Protein AF-A0A5B7JQG4-F1 (afdb_monomer)

pLDDT: mean 91.72, std 13.92, range [31.67, 98.44]

Foldseek 3Di:
DPCPQLADQLEDDPPVDCNGPPWDAPVVLVVQLVVLCVCCVVDVCSNVVSVVRVVSNVVSQVVVCVVPVDGDRID

Sequence (75 aa):
MHYSSSGMPTSLEDSGQQWDFPNAWAPLQHLAIMGLYEARNIHHAAEELSFELAKKWIRTNWKGYQELEAMFEKV

Organism: Portunus trituberculatus (NCBI:txid210409)

InterPro domains:
  IPR001661 Glycoside hydrolase, family 37 [PF01204] (5-74)
  IPR001661 Glycoside hydrolase, family 37 [PTHR23403] (5-74)
  IPR008928 Six-hairpin glycosidase superfamily [SSF48208] (6-74)
  IPR012341 Six-hairpin glycosidase-like superfamily [G3DSA:1.50.10.10] (2-75)
  IPR018232 Glycoside hydrolase, family 37, conserved site [PS00928] (18-27)

Structure (mmCIF, N/CA/C/O ba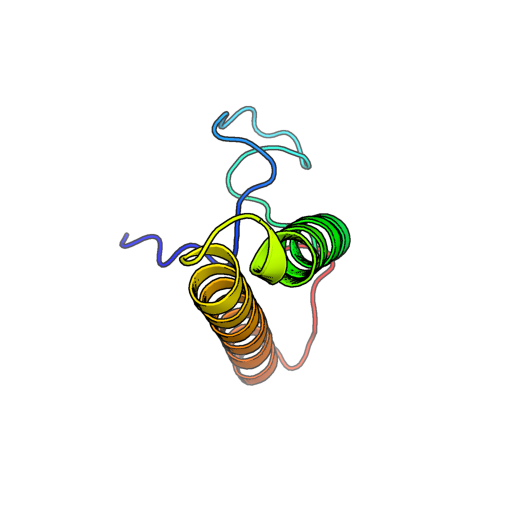ckbone):
data_AF-A0A5B7JQG4-F1
#
_entry.id   AF-A0A5B7JQG4-F1
#
loop_
_atom_site.group_PDB
_atom_site.id
_atom_site.type_symbol
_atom_site.label_atom_id
_atom_site.label_alt_id
_atom_site.label_comp_id
_atom_site.label_asym_id
_atom_site.label_entity_id
_atom_site.label_seq_id
_atom_site.pdbx_PDB_ins_code
_atom_site.Cartn_x
_atom_site.Cartn_y
_atom_site.Cartn_z
_atom_site.occupancy
_atom_site.B_iso_or_equiv
_atom_site.auth_seq_id
_atom_site.auth_comp_id
_atom_site.auth_asym_id
_atom_site.auth_atom_id
_atom_site.pdbx_PDB_model_num
ATOM 1 N N . MET A 1 1 ? 7.701 0.870 19.014 1.00 34.50 1 MET A N 1
ATOM 2 C CA . MET A 1 1 ? 6.691 0.335 18.077 1.00 34.50 1 MET A CA 1
ATOM 3 C C . MET A 1 1 ? 7.340 0.244 16.709 1.00 34.50 1 MET A C 1
ATOM 5 O O . MET A 1 1 ? 7.632 1.271 16.114 1.00 34.50 1 MET A O 1
ATOM 9 N N . HIS A 1 2 ? 7.689 -0.963 16.267 1.00 31.67 2 HIS A N 1
ATOM 10 C CA . HIS A 1 2 ? 8.210 -1.168 14.918 1.00 31.67 2 HIS A CA 1
ATOM 11 C C . HIS A 1 2 ? 7.034 -1.110 13.945 1.00 31.67 2 HIS A C 1
ATOM 13 O O . HIS A 1 2 ? 6.259 -2.060 13.860 1.00 31.67 2 HIS A O 1
ATOM 19 N N . TYR A 1 3 ? 6.888 0.014 13.243 1.00 42.59 3 TYR A N 1
ATOM 20 C CA . TYR A 1 3 ? 5.977 0.139 12.112 1.00 42.59 3 TYR A CA 1
ATOM 21 C C . TYR A 1 3 ? 6.495 -0.747 10.976 1.00 42.59 3 TYR A C 1
ATOM 23 O O . TYR A 1 3 ? 7.228 -0.313 10.092 1.00 42.59 3 TYR A O 1
ATOM 31 N N . SER A 1 4 ? 6.136 -2.027 11.015 1.00 44.97 4 SER A N 1
ATOM 32 C CA . SER A 1 4 ? 6.056 -2.835 9.805 1.00 44.97 4 SER A CA 1
ATOM 33 C C . SER A 1 4 ? 4.968 -2.189 8.951 1.00 44.97 4 SER A C 1
ATOM 35 O O . SER A 1 4 ? 3.796 -2.493 9.142 1.00 44.97 4 SER A O 1
ATOM 37 N N . SER A 1 5 ? 5.335 -1.230 8.097 1.00 58.38 5 SER A N 1
ATOM 38 C CA . SER A 1 5 ? 4.380 -0.460 7.298 1.00 58.38 5 SER A CA 1
ATOM 39 C C . SER A 1 5 ? 3.435 -1.398 6.545 1.00 58.38 5 SER A C 1
ATOM 41 O O . SER A 1 5 ? 3.885 -2.241 5.775 1.00 58.38 5 SER A O 1
ATOM 43 N N . SER A 1 6 ? 2.134 -1.270 6.799 1.00 72.19 6 SER A N 1
ATOM 44 C CA . SER A 1 6 ? 1.049 -2.108 6.269 1.00 72.19 6 SER A CA 1
ATOM 45 C C . SER A 1 6 ? 0.911 -2.078 4.738 1.00 72.19 6 SER A C 1
ATOM 47 O O . SER A 1 6 ? 0.276 -2.941 4.138 1.00 72.19 6 SER A O 1
ATOM 49 N N . GLY A 1 7 ? 1.564 -1.118 4.091 1.00 83.75 7 GLY A N 1
ATOM 50 C CA . GLY A 1 7 ? 1.591 -0.865 2.656 1.00 83.75 7 GLY A CA 1
ATOM 51 C C . GLY A 1 7 ? 2.395 0.409 2.406 1.00 83.75 7 GLY A C 1
ATOM 52 O O . GLY A 1 7 ? 3.149 0.849 3.280 1.00 83.75 7 GLY A O 1
ATOM 53 N N . MET A 1 8 ? 2.238 1.011 1.231 1.00 93.56 8 MET A N 1
ATOM 54 C CA . MET A 1 8 ? 2.698 2.382 1.000 1.00 93.56 8 MET A CA 1
ATOM 55 C C . MET A 1 8 ? 1.678 3.359 1.595 1.00 93.56 8 MET A C 1
ATOM 57 O O . MET A 1 8 ? 0.514 3.297 1.194 1.00 93.56 8 MET A O 1
ATOM 61 N N . PRO A 1 9 ? 2.064 4.238 2.534 1.00 94.12 9 PRO A N 1
ATOM 62 C CA . PRO A 1 9 ? 1.143 5.241 3.040 1.00 94.12 9 PRO A CA 1
ATOM 63 C C . PRO A 1 9 ? 0.764 6.205 1.914 1.00 94.12 9 PRO A C 1
ATOM 65 O O . PRO A 1 9 ? 1.498 6.368 0.937 1.00 94.12 9 PRO A O 1
ATOM 68 N N . THR A 1 10 ? -0.390 6.844 2.056 1.00 95.06 10 THR A N 1
ATOM 69 C CA . THR A 1 10 ? -0.884 7.814 1.067 1.00 95.06 10 THR A CA 1
ATOM 70 C C . THR A 1 10 ? 0.076 8.988 0.882 1.00 95.06 10 THR A C 1
ATOM 72 O O . THR A 1 10 ? 0.263 9.472 -0.232 1.00 95.06 10 THR A O 1
ATOM 75 N N . SER A 1 11 ? 0.708 9.411 1.975 1.00 95.38 11 SER A N 1
ATOM 76 C CA . SER A 1 11 ? 1.723 10.454 2.011 1.00 95.38 11 SER A CA 1
ATOM 77 C C . SER A 1 11 ? 2.737 10.166 3.129 1.00 95.38 11 SER A C 1
ATOM 79 O O . SER A 1 11 ? 2.647 9.152 3.825 1.00 95.38 11 SER A O 1
ATOM 81 N N . LEU A 1 12 ? 3.711 11.063 3.297 1.00 94.94 12 LEU A N 1
ATOM 82 C CA . LEU A 1 12 ? 4.6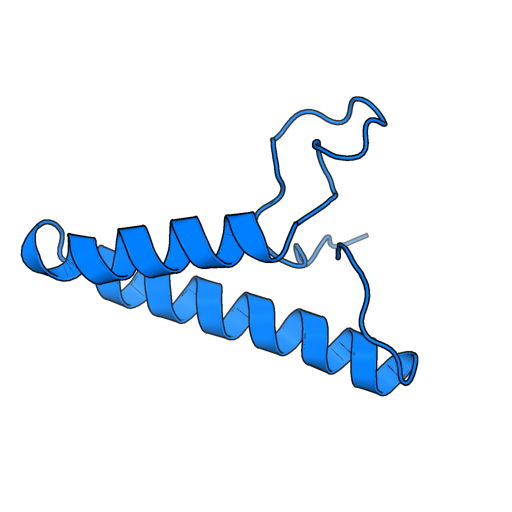48 11.053 4.425 1.00 94.94 12 LEU A CA 1
ATOM 83 C C . LEU A 1 12 ? 4.246 12.024 5.549 1.00 94.94 12 LEU A C 1
ATOM 85 O O . LEU A 1 12 ? 4.948 12.096 6.553 1.00 94.94 12 LEU A O 1
ATOM 89 N N . GLU A 1 13 ? 3.160 12.776 5.369 1.00 96.69 13 GLU A N 1
ATOM 90 C CA . GLU A 1 13 ? 2.672 13.758 6.337 1.00 96.69 13 GLU A CA 1
ATOM 91 C C . GLU A 1 13 ? 1.765 13.066 7.359 1.00 96.69 13 GLU A C 1
ATOM 93 O O . GLU A 1 13 ? 0.899 12.291 6.969 1.00 96.69 13 GLU A O 1
ATOM 98 N N . ASP A 1 14 ? 1.932 13.351 8.651 1.00 95.25 14 ASP A N 1
ATOM 99 C CA . ASP A 1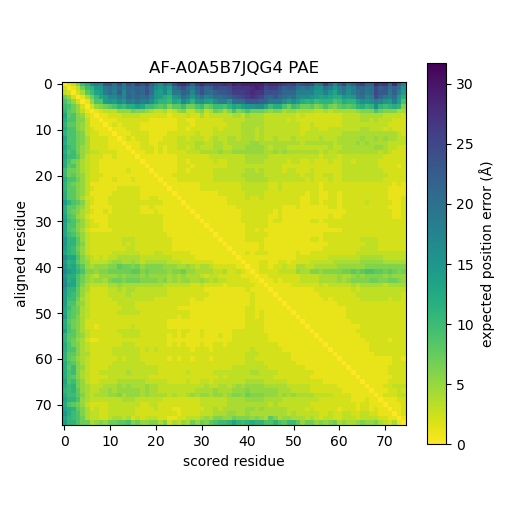 14 ? 1.053 12.865 9.726 1.00 95.25 14 ASP A CA 1
ATOM 100 C C . ASP A 1 14 ? 0.099 13.989 10.156 1.00 95.25 14 ASP A C 1
ATOM 102 O O . ASP A 1 14 ? 0.234 14.609 11.212 1.00 95.25 14 ASP A O 1
ATOM 106 N N . SER A 1 15 ? -0.839 14.315 9.268 1.00 96.31 15 SER A N 1
ATOM 107 C CA . SER A 1 15 ? -1.764 15.444 9.439 1.00 96.31 15 SER A CA 1
ATOM 108 C C . SER A 1 15 ? -3.000 15.109 10.287 1.00 96.31 15 SER A C 1
ATOM 110 O O . SER A 1 15 ? -3.805 15.992 10.598 1.00 96.31 15 SER A O 1
ATOM 112 N N . GLY A 1 16 ? -3.214 13.826 10.599 1.00 94.94 16 GLY A N 1
ATOM 113 C CA . GLY A 1 16 ? -4.465 13.297 11.151 1.00 94.94 16 GLY A CA 1
ATOM 114 C C . GLY A 1 16 ? -5.612 13.156 10.136 1.00 94.94 16 GLY A C 1
ATOM 115 O O . GLY A 1 16 ? -6.701 12.713 10.508 1.00 94.94 16 GLY A O 1
ATOM 116 N N . GLN A 1 17 ? -5.405 13.509 8.862 1.00 96.31 17 GLN A N 1
ATOM 117 C CA . GLN A 1 17 ? -6.382 13.276 7.794 1.00 96.31 17 GLN A CA 1
ATOM 118 C C . GLN A 1 17 ? -6.345 11.822 7.301 1.00 96.31 17 GLN A C 1
ATOM 120 O O . GLN A 1 17 ? -5.360 11.102 7.437 1.00 96.31 17 GLN A O 1
ATOM 125 N N . GLN A 1 18 ? -7.438 11.366 6.683 1.00 95.75 18 GLN A N 1
ATOM 126 C CA . GLN A 1 18 ? -7.542 9.968 6.239 1.00 95.75 18 GLN A CA 1
ATOM 127 C C . GLN A 1 18 ? -6.629 9.613 5.050 1.00 95.75 18 GLN A C 1
ATOM 129 O O . GLN A 1 18 ? -6.329 8.439 4.840 1.00 95.75 18 GLN A O 1
ATOM 134 N N . TRP A 1 19 ? -6.211 10.612 4.272 1.00 96.25 19 TRP A N 1
ATOM 135 C CA . TRP A 1 19 ? -5.387 10.473 3.063 1.00 96.25 19 TRP A CA 1
ATOM 136 C C . TRP A 1 19 ? -3.926 10.859 3.316 1.00 96.25 19 TRP A C 1
ATOM 138 O O . TRP A 1 19 ? -3.259 11.403 2.448 1.00 96.25 19 TRP A O 1
ATOM 148 N N . ASP A 1 20 ? -3.434 10.571 4.513 1.00 95.31 20 ASP A N 1
ATOM 149 C CA . ASP A 1 20 ? -2.08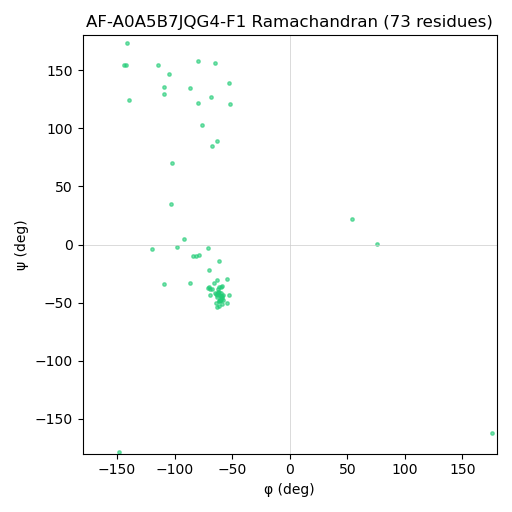4 10.891 4.961 1.00 95.31 20 ASP A CA 1
ATOM 150 C C . ASP A 1 20 ? -1.535 9.730 5.807 1.00 95.31 20 ASP A C 1
ATOM 152 O O . ASP A 1 20 ? -2.245 8.745 6.064 1.00 95.31 20 ASP A O 1
ATOM 156 N N . PHE A 1 21 ? -0.261 9.792 6.197 1.00 94.62 21 PHE A N 1
ATOM 157 C CA . PHE A 1 21 ? 0.344 8.791 7.076 1.00 94.62 21 PHE A CA 1
ATOM 158 C C . PHE A 1 21 ? -0.506 8.619 8.356 1.00 94.62 21 PHE A C 1
ATOM 160 O O . PHE A 1 21 ? -1.000 9.608 8.893 1.00 94.62 21 PHE A O 1
ATOM 167 N N . PRO A 1 22 ? -0.710 7.384 8.858 1.00 93.25 22 PRO A N 1
ATOM 168 C CA . PRO A 1 22 ? -0.154 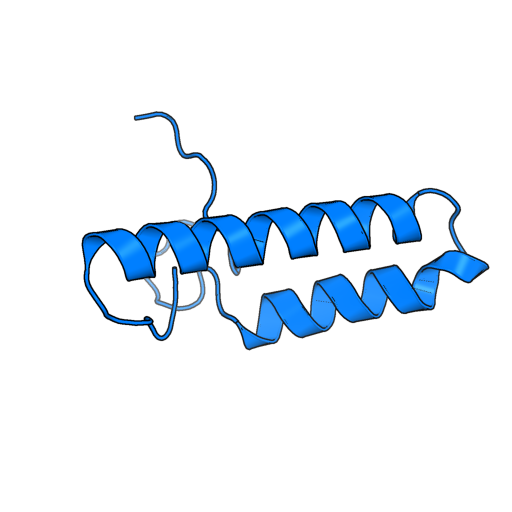6.113 8.383 1.00 93.25 22 PRO A CA 1
ATOM 169 C C . PRO A 1 22 ? -1.030 5.365 7.364 1.00 93.25 22 PRO A C 1
ATOM 171 O O . PRO A 1 22 ? -0.681 4.248 6.989 1.00 93.25 22 PRO A O 1
ATOM 174 N N . ASN A 1 23 ? -2.152 5.939 6.920 1.00 94.50 23 ASN A N 1
ATOM 175 C CA . ASN A 1 23 ? -3.174 5.207 6.172 1.00 94.50 23 ASN A CA 1
ATOM 176 C C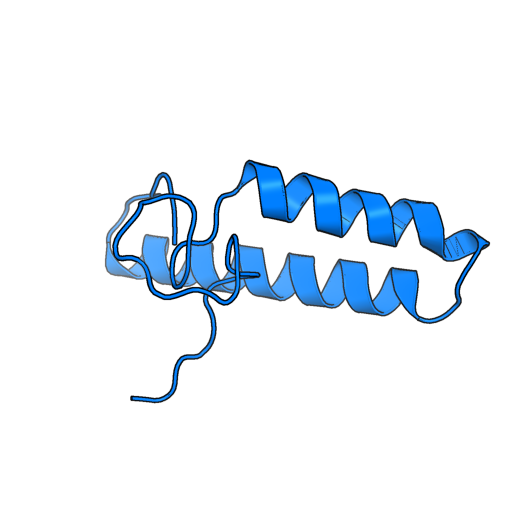 . ASN A 1 23 ? -2.693 4.791 4.774 1.00 94.50 23 ASN A C 1
ATOM 178 O O . ASN A 1 23 ? -2.307 5.634 3.950 1.00 94.50 23 ASN A O 1
ATOM 182 N N . ALA A 1 24 ? -2.810 3.496 4.472 1.00 95.12 24 ALA A N 1
ATOM 183 C CA . ALA A 1 24 ? -2.620 2.935 3.142 1.00 95.12 24 ALA A CA 1
ATOM 184 C C . ALA A 1 24 ? -3.958 2.477 2.540 1.00 95.12 24 ALA A C 1
ATOM 186 O O . ALA A 1 24 ? -4.714 1.717 3.145 1.00 95.12 24 ALA A O 1
ATOM 187 N N . TRP A 1 25 ? -4.229 2.909 1.307 1.00 96.38 25 TRP A N 1
ATOM 188 C CA . TRP A 1 25 ? -5.490 2.639 0.612 1.00 96.38 25 TRP A CA 1
ATOM 189 C C . TRP A 1 25 ? -5.313 1.648 -0.535 1.00 96.38 25 TRP A C 1
ATOM 191 O O . TRP A 1 25 ? -4.407 1.803 -1.361 1.00 96.38 25 TRP A O 1
ATOM 201 N N . ALA A 1 26 ? -6.224 0.674 -0.636 1.00 96.44 26 ALA A N 1
ATOM 202 C CA . ALA A 1 26 ? -6.171 -0.380 -1.653 1.00 96.44 26 ALA A CA 1
ATOM 203 C C . ALA A 1 26 ? -6.047 0.145 -3.102 1.00 96.44 26 ALA A C 1
ATOM 205 O O . ALA A 1 26 ? -5.201 -0.376 -3.836 1.00 96.44 26 ALA A O 1
ATOM 206 N N . PRO A 1 27 ? -6.790 1.192 -3.530 1.00 97.81 27 PRO A N 1
ATOM 207 C CA . PRO A 1 27 ? -6.655 1.729 -4.885 1.00 97.81 27 PRO A CA 1
ATOM 208 C C . PRO A 1 27 ? -5.259 2.292 -5.178 1.00 97.81 27 PRO A C 1
ATOM 210 O O . PRO A 1 27 ? -4.732 2.084 -6.270 1.00 97.81 27 PRO A O 1
ATOM 213 N N . LEU A 1 28 ? -4.627 2.957 -4.203 1.00 97.56 28 LEU A N 1
ATOM 214 C CA . LEU A 1 28 ? -3.289 3.532 -4.375 1.00 97.56 28 LEU A CA 1
ATOM 215 C C . LEU A 1 28 ? -2.212 2.450 -4.451 1.00 97.56 28 LEU A C 1
ATOM 217 O O . LEU A 1 28 ? -1.298 2.559 -5.268 1.00 97.56 28 LEU A O 1
ATOM 221 N N . GLN A 1 29 ? -2.350 1.373 -3.666 1.00 97.44 29 GLN A N 1
ATOM 222 C CA . GLN A 1 29 ? -1.456 0.219 -3.790 1.00 97.44 29 GLN A CA 1
ATOM 223 C C . GLN A 1 29 ? -1.555 -0.391 -5.186 1.00 97.44 29 GLN A C 1
ATOM 225 O O . GLN A 1 29 ? -0.533 -0.615 -5.825 1.00 97.44 29 GLN A O 1
ATOM 230 N N . HIS A 1 30 ? -2.779 -0.622 -5.672 1.00 97.75 30 HIS A N 1
ATOM 231 C CA . HIS A 1 30 ? -3.006 -1.201 -6.993 1.00 97.75 30 HIS A CA 1
ATOM 232 C C . HIS A 1 30 ? -2.375 -0.347 -8.098 1.00 97.75 30 HIS A C 1
ATOM 234 O O . HIS A 1 30 ? -1.610 -0.870 -8.904 1.00 97.75 30 HIS A O 1
ATOM 240 N N . LEU A 1 31 ? -2.655 0.961 -8.116 1.00 98.38 31 LEU A N 1
ATOM 241 C CA . LEU A 1 31 ? -2.123 1.875 -9.130 1.00 98.38 31 LEU A CA 1
ATOM 242 C C . LEU A 1 31 ? -0.591 1.885 -9.148 1.00 98.38 31 LEU A C 1
ATOM 244 O O . LEU A 1 31 ? 0.008 1.778 -10.215 1.00 98.38 31 LEU A O 1
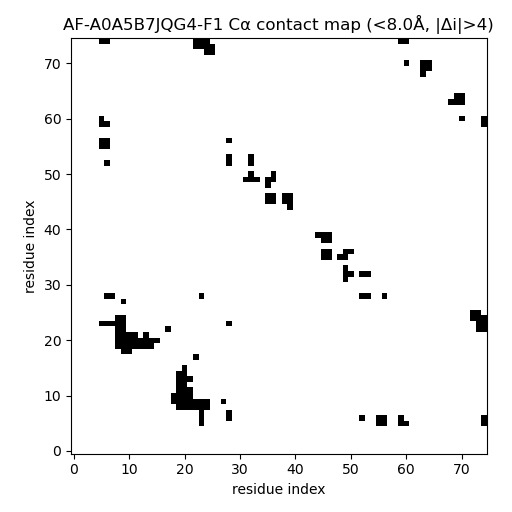ATOM 248 N N . ALA A 1 32 ? 0.047 1.968 -7.980 1.00 97.56 32 ALA A N 1
ATOM 249 C CA . ALA A 1 32 ? 1.501 1.999 -7.888 1.00 97.56 32 ALA A CA 1
ATOM 250 C C . ALA A 1 32 ? 2.148 0.653 -8.265 1.00 97.56 32 ALA A C 1
ATOM 252 O O . ALA A 1 32 ? 3.117 0.633 -9.023 1.00 97.56 32 ALA A O 1
ATOM 253 N N . ILE A 1 33 ? 1.595 -0.472 -7.794 1.00 98.31 33 ILE A N 1
ATOM 254 C CA . ILE A 1 33 ? 2.081 -1.821 -8.129 1.00 98.31 33 ILE A CA 1
ATOM 255 C C . ILE A 1 33 ? 1.971 -2.067 -9.635 1.00 98.31 33 ILE A C 1
ATOM 257 O O . ILE A 1 33 ? 2.947 -2.484 -10.257 1.00 98.31 33 ILE A O 1
ATOM 261 N N . MET A 1 34 ? 0.813 -1.780 -10.233 1.00 98.44 34 MET A N 1
ATOM 262 C CA . MET A 1 34 ? 0.607 -1.985 -11.666 1.00 98.44 34 MET A CA 1
ATOM 263 C C . MET A 1 34 ? 1.449 -1.025 -12.504 1.00 98.44 34 MET A C 1
ATOM 265 O O . MET A 1 34 ? 2.024 -1.445 -13.502 1.00 98.44 34 MET A O 1
ATOM 269 N N . GLY A 1 35 ? 1.601 0.234 -12.083 1.00 98.12 35 GLY A N 1
ATOM 270 C CA . GLY A 1 35 ? 2.483 1.187 -12.757 1.00 98.12 35 GLY A CA 1
ATOM 271 C C . GLY A 1 35 ? 3.939 0.711 -12.798 1.00 98.12 35 GLY A C 1
ATOM 272 O O . GLY A 1 35 ? 4.577 0.763 -13.849 1.00 98.12 35 GLY A O 1
ATOM 273 N N . LEU A 1 36 ? 4.450 0.182 -11.682 1.00 98.31 36 LEU A N 1
ATOM 274 C CA . LEU A 1 36 ? 5.784 -0.424 -11.623 1.00 98.31 36 LEU A CA 1
ATOM 275 C C . LEU A 1 36 ? 5.884 -1.680 -12.490 1.00 98.31 36 LEU A C 1
ATOM 277 O O . LEU A 1 36 ? 6.865 -1.850 -13.213 1.00 98.31 36 LEU A O 1
ATOM 281 N N . TYR A 1 37 ? 4.859 -2.531 -12.467 1.00 98.38 37 TYR A N 1
ATOM 282 C CA . TYR A 1 37 ? 4.823 -3.717 -13.311 1.00 98.38 37 TYR A CA 1
ATOM 283 C C . TYR A 1 37 ? 4.870 -3.353 -14.801 1.00 98.38 37 TYR A C 1
ATOM 285 O O . TYR A 1 37 ? 5.640 -3.947 -15.551 1.00 98.38 37 TYR A O 1
ATOM 293 N N . GLU A 1 38 ? 4.122 -2.346 -15.255 1.00 98.12 38 GLU A N 1
ATOM 294 C CA . GLU A 1 38 ? 4.193 -1.882 -16.648 1.00 98.12 38 GLU A CA 1
ATOM 295 C C . GLU A 1 38 ? 5.550 -1.253 -16.992 1.00 98.12 38 GLU A C 1
ATOM 297 O O . GLU A 1 38 ? 6.075 -1.448 -18.091 1.00 98.12 38 GLU A O 1
ATOM 302 N N . ALA A 1 39 ? 6.188 -0.585 -16.028 1.00 97.94 39 ALA A N 1
ATOM 303 C CA . ALA A 1 39 ? 7.522 -0.016 -16.185 1.00 97.94 39 ALA A CA 1
ATOM 304 C C . ALA A 1 39 ? 8.658 -1.060 -16.242 1.00 97.94 39 ALA A C 1
ATOM 306 O O . ALA A 1 39 ? 9.803 -0.675 -16.493 1.00 97.94 39 ALA A O 1
ATOM 307 N N . ARG A 1 40 ? 8.385 -2.367 -16.081 1.00 97.81 40 ARG A N 1
ATOM 308 C CA . ARG A 1 40 ? 9.402 -3.442 -16.152 1.00 97.81 40 ARG A CA 1
ATOM 309 C C . ARG A 1 40 ? 10.224 -3.447 -17.441 1.00 97.81 40 ARG A C 1
ATOM 311 O O . ARG A 1 40 ? 11.391 -3.815 -17.426 1.00 97.81 40 ARG A O 1
ATOM 318 N N . ASN A 1 41 ? 9.635 -2.987 -18.547 1.00 96.00 41 ASN A N 1
ATOM 319 C CA . ASN A 1 41 ? 10.320 -2.892 -19.841 1.00 96.00 41 ASN A CA 1
ATOM 320 C C . ASN A 1 41 ? 11.197 -1.631 -19.975 1.00 96.00 41 ASN A C 1
ATOM 322 O O . ASN A 1 41 ? 11.940 -1.503 -20.943 1.00 96.00 41 ASN A O 1
ATOM 326 N N . ILE A 1 42 ? 11.087 -0.689 -19.034 1.00 96.81 42 ILE A N 1
ATOM 327 C CA . ILE A 1 42 ? 11.783 0.606 -19.032 1.00 96.81 42 ILE A CA 1
ATOM 328 C C . ILE A 1 42 ? 12.870 0.630 -17.946 1.00 96.81 42 ILE A C 1
ATOM 330 O O . ILE A 1 42 ? 13.924 1.232 -18.144 1.00 96.81 42 ILE A O 1
ATOM 334 N N . HIS A 1 43 ? 12.646 -0.037 -16.808 1.00 97.12 43 HIS A N 1
ATOM 335 C CA . HIS A 1 43 ? 13.583 -0.070 -15.688 1.00 97.12 43 HIS A CA 1
ATOM 336 C C . HIS A 1 43 ? 13.677 -1.467 -15.057 1.00 97.12 43 HIS A C 1
ATOM 338 O O . HIS A 1 43 ? 12.686 -2.014 -14.578 1.00 97.12 43 HIS A O 1
ATOM 344 N N . HIS A 1 44 ? 14.894 -2.012 -14.979 1.00 95.00 44 HIS A N 1
ATOM 345 C CA . HIS A 1 44 ? 15.164 -3.390 -14.539 1.00 95.00 44 HIS A CA 1
ATOM 346 C C . HIS A 1 44 ? 14.665 -3.710 -13.118 1.00 95.00 44 HIS A C 1
ATOM 348 O O . HIS A 1 44 ? 14.183 -4.808 -12.873 1.00 95.00 44 HIS A O 1
ATOM 354 N N . ALA A 1 45 ? 14.729 -2.751 -12.190 1.00 97.38 45 ALA A N 1
ATOM 355 C CA . ALA A 1 45 ? 14.261 -2.957 -10.814 1.00 97.38 45 ALA A CA 1
ATOM 356 C C . ALA A 1 45 ? 12.729 -2.860 -10.642 1.00 97.38 45 ALA A C 1
ATOM 358 O O . ALA A 1 45 ? 12.214 -3.130 -9.559 1.00 97.38 45 ALA A O 1
ATOM 359 N N . ALA A 1 46 ? 11.987 -2.425 -11.670 1.00 98.00 46 ALA A N 1
ATOM 360 C CA . ALA A 1 46 ? 10.564 -2.123 -11.518 1.00 98.00 46 ALA A CA 1
ATOM 361 C C . ALA A 1 46 ? 9.717 -3.389 -11.317 1.00 98.00 46 ALA A C 1
ATOM 363 O O . ALA A 1 46 ? 8.790 -3.384 -10.507 1.00 98.00 46 ALA A O 1
ATOM 364 N N . GLU A 1 47 ? 10.073 -4.489 -11.989 1.00 97.88 47 GLU A N 1
ATOM 365 C CA . GLU A 1 47 ? 9.389 -5.769 -11.806 1.00 97.88 47 GLU A CA 1
ATOM 366 C C . GLU A 1 47 ? 9.557 -6.284 -10.376 1.00 97.88 47 GLU A C 1
ATOM 368 O O . GLU A 1 47 ? 8.561 -6.511 -9.688 1.00 97.88 47 GLU A O 1
ATOM 373 N N . GLU A 1 48 ? 10.797 -6.394 -9.896 1.00 98.06 48 GLU A N 1
ATOM 374 C CA . GLU A 1 48 ? 11.093 -6.861 -8.540 1.00 98.06 48 GLU A CA 1
ATOM 375 C C . GLU A 1 48 ? 10.343 -6.032 -7.491 1.00 98.06 48 GLU A C 1
ATOM 377 O O . GLU A 1 48 ? 9.601 -6.594 -6.679 1.00 98.06 48 GLU A O 1
ATOM 382 N N . LEU A 1 49 ? 10.430 -4.700 -7.579 1.00 97.62 49 LEU A N 1
ATOM 383 C CA . LEU A 1 49 ? 9.748 -3.801 -6.653 1.00 97.62 49 LEU A CA 1
ATOM 384 C C . LEU A 1 49 ? 8.220 -3.964 -6.699 1.00 97.62 49 LEU A C 1
ATOM 386 O O . LEU A 1 49 ? 7.575 -3.983 -5.649 1.00 97.62 49 LEU A O 1
ATOM 390 N N . SER A 1 50 ? 7.626 -4.130 -7.888 1.00 98.19 50 SER A N 1
ATOM 391 C CA . SER A 1 50 ? 6.179 -4.358 -8.021 1.00 98.19 50 SER A CA 1
ATOM 392 C C . SER A 1 50 ? 5.731 -5.621 -7.273 1.00 98.19 50 SER A C 1
ATOM 394 O O . SER A 1 50 ? 4.763 -5.587 -6.506 1.00 98.19 50 SER A O 1
ATOM 396 N N . PHE A 1 51 ? 6.481 -6.719 -7.409 1.00 98.06 51 PHE A N 1
ATOM 397 C CA . PHE A 1 51 ? 6.189 -7.978 -6.729 1.00 98.06 51 PHE A CA 1
ATOM 398 C C . PHE A 1 51 ? 6.420 -7.882 -5.223 1.00 98.06 51 PHE A C 1
ATOM 400 O O . PHE A 1 51 ? 5.658 -8.463 -4.446 1.00 98.06 51 PHE A O 1
ATOM 407 N N . GLU A 1 52 ? 7.459 -7.179 -4.774 1.00 97.25 52 GLU A N 1
ATOM 408 C CA . GLU A 1 52 ? 7.697 -6.947 -3.349 1.00 97.25 52 GLU A CA 1
ATOM 409 C C . GLU A 1 52 ? 6.548 -6.189 -2.687 1.00 97.25 52 GLU A C 1
ATOM 411 O O . GLU A 1 52 ? 6.033 -6.639 -1.657 1.00 97.25 52 GLU A O 1
ATOM 416 N N . LEU A 1 53 ? 6.090 -5.103 -3.308 1.00 96.88 53 LEU A N 1
ATOM 417 C CA . LEU A 1 53 ? 4.965 -4.310 -2.818 1.00 96.88 53 LEU A CA 1
ATOM 418 C C . LEU A 1 53 ? 3.661 -5.118 -2.809 1.00 96.88 53 LEU A C 1
ATOM 420 O O . LEU A 1 53 ? 2.943 -5.101 -1.808 1.00 96.88 53 LEU A O 1
ATOM 424 N N . ALA A 1 54 ? 3.393 -5.904 -3.857 1.00 97.62 54 ALA A N 1
ATOM 425 C CA . ALA A 1 54 ? 2.226 -6.785 -3.918 1.00 97.62 54 ALA A CA 1
ATOM 426 C C . ALA A 1 54 ? 2.237 -7.849 -2.809 1.00 97.62 54 ALA A C 1
ATOM 428 O O . ALA A 1 54 ? 1.252 -8.004 -2.080 1.00 97.62 54 ALA A O 1
ATOM 429 N N . LYS A 1 55 ? 3.367 -8.549 -2.626 1.00 97.00 55 LYS A N 1
ATOM 430 C CA . LYS A 1 55 ? 3.538 -9.546 -1.552 1.00 97.00 55 LYS A CA 1
ATOM 431 C C . LYS A 1 55 ? 3.312 -8.917 -0.183 1.00 97.00 55 LYS A C 1
ATOM 433 O O 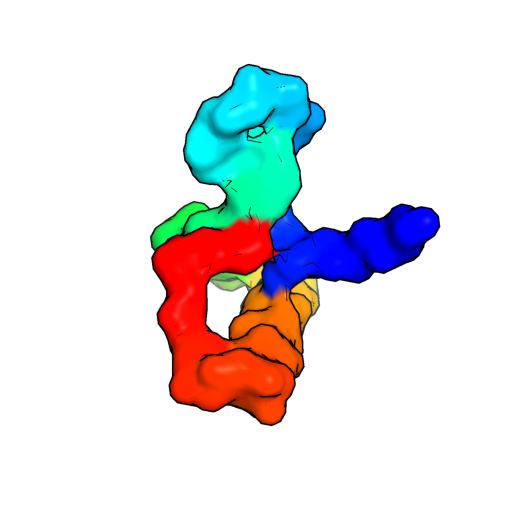. LYS A 1 55 ? 2.669 -9.526 0.672 1.00 97.00 55 LYS A O 1
ATOM 438 N N . LYS A 1 56 ? 3.858 -7.721 0.035 1.00 95.00 56 LYS A N 1
ATOM 439 C CA . LYS A 1 56 ? 3.728 -6.997 1.296 1.00 95.00 56 LYS A CA 1
ATOM 440 C C . LYS A 1 56 ? 2.271 -6.631 1.575 1.00 95.00 56 LYS A C 1
ATOM 442 O O . LYS A 1 56 ? 1.770 -6.991 2.634 1.00 95.00 56 LYS A O 1
ATOM 447 N N . TRP A 1 57 ? 1.575 -6.026 0.611 1.00 96.06 57 TRP A N 1
ATOM 448 C CA . TRP A 1 57 ? 0.167 -5.643 0.751 1.00 96.06 57 TRP A CA 1
ATOM 449 C C . TRP A 1 57 ? -0.744 -6.831 1.081 1.00 96.06 57 TRP A C 1
ATOM 451 O O . TRP A 1 57 ? -1.534 -6.767 2.026 1.00 96.06 57 TRP A O 1
ATOM 461 N N . ILE A 1 58 ? -0.601 -7.940 0.346 1.00 96.00 58 ILE A N 1
ATOM 462 C CA . ILE A 1 58 ? -1.405 -9.152 0.564 1.00 96.00 58 ILE A CA 1
ATOM 463 C C . ILE A 1 58 ? -1.141 -9.734 1.953 1.00 96.00 58 ILE A C 1
ATOM 465 O O . ILE A 1 58 ? -2.088 -10.067 2.658 1.00 96.00 58 ILE A O 1
ATOM 469 N N . ARG A 1 59 ? 0.127 -9.831 2.376 1.00 95.38 59 ARG A N 1
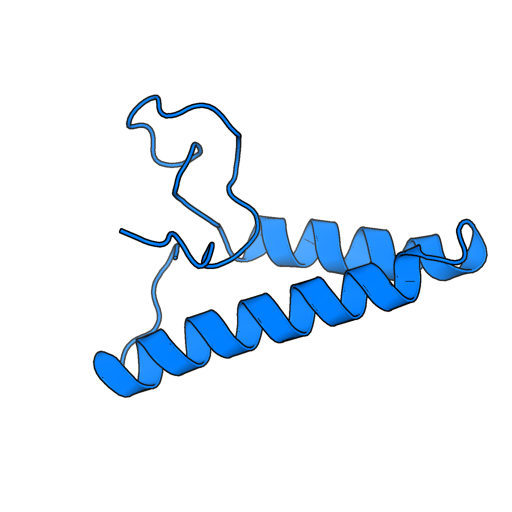ATOM 470 C CA . ARG A 1 59 ? 0.485 -10.371 3.698 1.00 95.38 59 ARG A CA 1
ATOM 471 C C . ARG A 1 59 ? -0.074 -9.532 4.840 1.00 95.38 59 ARG A C 1
ATOM 473 O O . ARG A 1 59 ? -0.552 -10.108 5.811 1.00 95.38 59 ARG A O 1
ATOM 480 N N . THR A 1 60 ? -0.035 -8.206 4.725 1.00 93.31 60 THR A N 1
ATOM 481 C CA . THR A 1 60 ? -0.618 -7.315 5.733 1.00 93.31 60 THR A CA 1
ATOM 482 C C . THR A 1 60 ? -2.121 -7.539 5.857 1.00 93.31 60 THR A C 1
ATOM 484 O O . THR A 1 60 ? -2.615 -7.787 6.953 1.00 93.31 60 THR A O 1
ATOM 487 N N . ASN A 1 61 ? -2.843 -7.488 4.735 1.00 94.50 61 ASN A N 1
ATOM 488 C CA . ASN A 1 61 ? -4.294 -7.661 4.730 1.00 94.50 61 ASN A CA 1
ATOM 489 C C . ASN A 1 61 ? -4.695 -9.052 5.225 1.00 94.50 61 ASN A C 1
ATOM 491 O O . ASN A 1 61 ? -5.611 -9.179 6.027 1.00 94.50 61 ASN A O 1
ATOM 495 N N . TRP A 1 62 ? -3.966 -10.087 4.800 1.00 95.38 62 TRP A N 1
ATOM 496 C CA . TRP A 1 62 ? -4.174 -11.451 5.269 1.00 95.38 62 TRP A CA 1
ATOM 497 C C . TRP A 1 62 ? -3.984 -11.567 6.781 1.00 95.38 62 TRP A C 1
ATOM 499 O O . TRP A 1 62 ? -4.827 -12.148 7.453 1.00 95.38 62 TRP A O 1
ATOM 509 N N . LYS A 1 63 ? -2.920 -10.970 7.332 1.00 93.38 63 LYS A N 1
ATOM 510 C CA . LYS A 1 63 ? -2.694 -10.949 8.780 1.00 93.38 63 LYS A CA 1
ATOM 511 C C . LYS A 1 63 ? -3.844 -10.255 9.521 1.00 93.38 63 LYS A C 1
ATOM 513 O O . LYS A 1 63 ? -4.358 -10.820 10.478 1.00 93.38 63 LYS A O 1
ATOM 518 N N . GLY A 1 64 ? -4.272 -9.078 9.058 1.00 91.69 64 GLY A N 1
ATOM 519 C CA . GLY A 1 64 ? -5.408 -8.361 9.649 1.00 91.69 64 GLY A CA 1
ATOM 520 C C . GLY A 1 64 ? -6.705 -9.173 9.594 1.00 91.69 64 GLY A C 1
ATOM 521 O O . GLY A 1 64 ? -7.418 -9.263 10.589 1.00 91.69 64 GLY A O 1
ATOM 522 N N . TYR A 1 65 ? -6.962 -9.843 8.469 1.00 94.62 65 TYR A N 1
ATOM 523 C CA . TYR A 1 65 ? -8.110 -10.733 8.315 1.00 94.62 65 TYR A CA 1
ATOM 524 C C . TYR A 1 65 ? -8.054 -11.936 9.263 1.00 94.62 65 TYR A C 1
ATOM 526 O O . TYR A 1 65 ? -9.060 -12.268 9.877 1.00 94.62 65 TYR A O 1
ATOM 534 N N . GLN A 1 66 ? -6.892 -12.574 9.426 1.00 97.00 66 GLN A N 1
ATOM 535 C CA . GLN A 1 66 ? -6.744 -13.699 10.354 1.00 97.00 66 GLN A CA 1
ATOM 536 C C . GLN A 1 66 ? -6.984 -13.307 11.818 1.00 97.00 66 GLN A C 1
ATOM 538 O O . GLN A 1 66 ? -7.425 -14.145 12.598 1.00 97.00 66 GLN A O 1
ATOM 543 N N . GLU A 1 67 ? -6.678 -12.066 12.197 1.00 94.06 67 GLU A N 1
ATOM 544 C CA . GLU A 1 67 ? -6.831 -11.577 13.572 1.00 94.06 67 GLU A CA 1
ATOM 545 C C . GLU A 1 67 ? -8.241 -11.043 13.865 1.00 94.06 67 GLU A C 1
ATOM 547 O O . GLU A 1 67 ? -8.714 -11.156 14.994 1.00 94.06 67 GLU A O 1
ATOM 552 N N . LEU A 1 68 ? -8.905 -10.449 12.868 1.00 93.56 68 LEU A N 1
ATOM 553 C CA . LEU A 1 68 ? -10.141 -9.678 13.057 1.00 93.56 68 LEU A CA 1
ATOM 554 C C . LEU A 1 68 ? -11.347 -10.247 12.295 1.00 93.56 68 LEU A C 1
ATOM 556 O O . LEU A 1 68 ? -12.441 -9.701 12.408 1.00 93.56 68 LEU A O 1
ATOM 560 N N . GLU A 1 69 ? -11.147 -11.298 11.493 1.00 96.06 69 GLU A N 1
ATOM 561 C CA . GLU A 1 69 ? -12.144 -11.928 10.610 1.00 96.06 69 GLU A CA 1
ATOM 562 C C . GLU A 1 69 ? -12.832 -10.945 9.642 1.00 96.06 69 GLU A C 1
ATOM 564 O O . GLU A 1 69 ? -13.911 -11.205 9.107 1.00 96.06 69 GLU A O 1
ATOM 569 N N . ALA A 1 70 ? -12.185 -9.807 9.379 1.00 92.69 70 ALA A N 1
ATOM 570 C CA . ALA A 1 70 ? -12.704 -8.723 8.561 1.00 92.69 70 ALA A CA 1
ATOM 571 C C . ALA A 1 70 ? -11.604 -8.077 7.712 1.00 92.69 70 ALA A C 1
ATOM 573 O O . ALA A 1 70 ? -10.420 -8.102 8.048 1.00 92.69 70 ALA A O 1
ATOM 574 N N . MET A 1 71 ? -12.025 -7.481 6.599 1.00 93.50 71 MET A N 1
ATOM 575 C CA . MET A 1 71 ? -11.193 -6.636 5.745 1.00 93.50 71 MET A CA 1
ATOM 576 C C . MET A 1 71 ? -11.571 -5.174 5.975 1.00 93.50 71 MET A C 1
ATOM 578 O O . MET A 1 71 ? -12.740 -4.866 6.211 1.00 93.50 71 MET A O 1
ATOM 582 N N . PHE A 1 72 ? -10.594 -4.278 5.876 1.00 92.50 72 PHE A N 1
ATOM 583 C CA . PHE A 1 72 ? -10.767 -2.860 6.183 1.00 92.50 72 PHE A CA 1
ATOM 584 C C . PHE A 1 72 ? -10.605 -1.995 4.934 1.00 92.50 72 PHE A C 1
ATOM 586 O O . PHE A 1 72 ? -9.931 -2.365 3.977 1.00 92.50 72 PHE A O 1
ATOM 593 N N . GLU A 1 73 ? -11.234 -0.822 4.963 1.00 92.19 73 GLU A N 1
ATOM 594 C CA . GLU A 1 73 ? -11.176 0.176 3.890 1.00 92.19 73 GLU A CA 1
ATOM 595 C C . GLU A 1 73 ? -9.741 0.695 3.647 1.00 92.19 73 GLU A C 1
ATOM 597 O O . GLU A 1 73 ? -9.327 0.929 2.509 1.00 92.19 73 GLU A O 1
ATOM 602 N N . LYS A 1 74 ? -8.978 0.830 4.735 1.00 88.31 74 LYS A N 1
ATOM 603 C CA . LYS A 1 74 ? -7.575 1.246 4.783 1.00 88.31 74 LYS A CA 1
ATOM 604 C C . LYS A 1 74 ? -6.852 0.485 5.892 1.00 88.31 74 LYS A C 1
ATOM 606 O O . LYS A 1 74 ? -7.500 0.030 6.838 1.00 88.31 74 LYS A O 1
ATOM 611 N N . VAL A 1 75 ? -5.536 0.341 5.748 1.00 84.62 75 VAL A N 1
ATOM 612 C CA . VAL A 1 75 ? -4.662 -0.471 6.621 1.00 84.62 75 VAL A CA 1
ATOM 613 C C . VAL A 1 75 ? -3.449 0.326 7.079 1.00 84.62 75 VAL A C 1
ATOM 615 O O . VAL A 1 75 ? -3.085 1.287 6.361 1.00 84.62 75 VAL A O 1
#

Secondary structure (DSSP, 8-state):
-----SS--S-S---SSTTSTT--BHHHHHHHHHHHHHGGGT-HHHHHHHHHHHHHHHHHHHHHHHHHSS--SB-

Mean predicted aligned error: 3.9 Å

Radius of gyration: 13.34 Å; Cα contacts (8 Å, |Δi|>4): 85; chains: 1; bounding box: 28×29×38 Å

Solvent-accessible surface area (backbone atoms only — not comparable to full-atom values): 4250 Å² total; per-residue (Å²): 132,85,78,75,67,52,47,69,42,62,38,91,48,76,77,82,49,83,76,14,27,76,30,16,42,63,70,61,52,50,54,53,30,50,52,27,45,67,35,36,88,80,36,84,64,26,39,60,50,19,51,51,53,50,54,46,36,52,53,40,53,50,52,48,26,76,76,64,78,47,87,69,84,55,76